Protein AF-A0A356P909-F1 (afdb_monomer_lite)

pLDDT: mean 89.31, std 8.74, range [53.97, 97.5]

Sequence (133 aa):
MFSVSRLGLKQGKSVLFAAPRQDVINDVAPRIQRDFPNYPVQVLTGTSTVKFQNGGMVLATTHQVLRFWRAFDLIFMDEMDAFPYHGSHALEWGLNHALRPGGKLIYLTATPSSEALKAVRRGEMQLIRLPAR

Foldseek 3Di:
DLVVQVVCLVVQFEEEEEEQADVVLVVCVVVCCVSPVPFDEAEEEDPDDDPDDRGGYYYYYLVVLLVAAQRGLEYEYEPCVDPPNHPDPSSVVSSVRNHHVNGDYHYDDPDDDPVNVVCCVVVVDPDDDDDDD

Secondary structure (DSSP, 8-state):
-HHHHHHHHHTT-EEEEEESSHHHHHHHHHHHHHH-TTS-EEEE-TTPPP---SSEEEEEEHHHHTT-SS-EEEEEEE-TTSTTTTT-HHHHHHHHHHEEEEEEEEEE-SS--HHHHHHHHTTSS---PPPP-

Radius of gyration: 14.3 Å; chains: 1; bounding box: 33×32×40 Å

Structure (mmCIF, N/CA/C/O backbone):
data_AF-A0A356P909-F1
#
_entry.id   AF-A0A356P909-F1
#
loop_
_atom_site.group_PDB
_atom_site.id
_atom_site.type_symbol
_atom_site.label_atom_id
_atom_site.label_alt_id
_atom_site.label_comp_id
_atom_site.label_asym_id
_atom_site.label_entity_id
_atom_site.label_seq_id
_atom_site.pdbx_PDB_ins_code
_atom_site.Cartn_x
_atom_site.Cartn_y
_atom_site.Cartn_z
_atom_site.occupancy
_atom_site.B_iso_or_equiv
_atom_site.auth_seq_id
_atom_site.auth_comp_id
_atom_site.auth_asym_id
_atom_site.auth_atom_id
_atom_site.pdbx_PDB_model_num
ATOM 1 N N . MET A 1 1 ? -8.333 4.739 -6.190 1.00 80.62 1 MET A N 1
ATOM 2 C CA . MET A 1 1 ? -8.165 4.317 -4.783 1.00 80.62 1 MET A CA 1
ATOM 3 C C . MET A 1 1 ? -9.326 4.789 -3.903 1.00 80.62 1 MET A C 1
ATOM 5 O O . MET A 1 1 ? -10.148 3.950 -3.567 1.00 80.62 1 MET A O 1
ATOM 9 N N . PHE A 1 2 ? -9.496 6.094 -3.640 1.00 82.62 2 PHE A N 1
ATOM 10 C CA . PHE A 1 2 ? -10.521 6.632 -2.719 1.00 82.62 2 PHE A CA 1
ATOM 11 C C . PHE A 1 2 ? -11.940 6.038 -2.845 1.00 82.62 2 PHE A C 1
ATOM 13 O O . PHE A 1 2 ? -12.485 5.542 -1.860 1.00 82.62 2 PHE A O 1
ATOM 20 N N . SER A 1 3 ? -12.535 6.030 -4.043 1.00 82.75 3 SER A N 1
ATOM 21 C CA . SER A 1 3 ? -13.898 5.504 -4.242 1.00 82.75 3 SER A CA 1
ATOM 22 C C . SER A 1 3 ? -14.015 4.005 -3.942 1.00 82.75 3 SER A C 1
ATOM 24 O O . SER A 1 3 ? -15.000 3.565 -3.355 1.00 82.75 3 SER A O 1
ATOM 26 N N . VAL A 1 4 ? -12.990 3.226 -4.302 1.00 85.56 4 VAL A N 1
ATOM 27 C CA . VAL A 1 4 ? -12.953 1.772 -4.078 1.00 85.56 4 VAL A CA 1
ATOM 28 C C . VAL A 1 4 ? -12.793 1.476 -2.588 1.00 85.56 4 VAL A C 1
ATOM 30 O O . VAL A 1 4 ? -13.535 0.659 -2.047 1.00 85.56 4 VAL A O 1
ATOM 33 N N . SER A 1 5 ? -11.902 2.199 -1.903 1.00 82.25 5 SER A N 1
ATOM 34 C CA . SER A 1 5 ? -11.744 2.095 -0.451 1.00 82.25 5 SER A CA 1
ATOM 35 C C . SER A 1 5 ? -13.044 2.441 0.279 1.00 82.25 5 SER A C 1
ATOM 37 O O . SER A 1 5 ? -13.449 1.715 1.180 1.00 82.25 5 SER A O 1
ATOM 39 N N . ARG A 1 6 ? -13.753 3.504 -0.135 1.00 86.56 6 ARG A N 1
ATOM 40 C CA . ARG A 1 6 ? -15.043 3.906 0.459 1.00 86.56 6 ARG A CA 1
ATOM 41 C C . ARG A 1 6 ? -16.083 2.800 0.328 1.00 86.56 6 ARG A C 1
ATOM 43 O O . ARG A 1 6 ? -16.767 2.494 1.300 1.00 86.56 6 ARG A O 1
ATOM 50 N N . LEU A 1 7 ? -16.211 2.223 -0.865 1.00 85.94 7 LEU A N 1
ATOM 51 C CA . LEU A 1 7 ? -17.155 1.139 -1.120 1.00 85.94 7 LEU A CA 1
ATOM 52 C C . LEU A 1 7 ? -16.824 -0.094 -0.273 1.00 85.94 7 LEU A C 1
ATOM 54 O O . LEU A 1 7 ? -17.719 -0.651 0.355 1.00 85.94 7 LEU A O 1
ATOM 58 N N . GLY A 1 8 ? -15.548 -0.487 -0.220 1.00 85.62 8 GLY A N 1
ATOM 59 C CA . GLY A 1 8 ? -15.099 -1.615 0.593 1.00 85.62 8 GLY A CA 1
ATOM 60 C C . GLY A 1 8 ? -15.387 -1.406 2.079 1.00 85.62 8 GLY A C 1
ATOM 61 O O . GLY A 1 8 ? -16.025 -2.248 2.703 1.00 85.62 8 GLY A O 1
ATOM 62 N N . LEU A 1 9 ? -15.010 -0.249 2.621 1.00 85.94 9 LEU A N 1
ATOM 63 C CA . LEU A 1 9 ? -15.239 0.086 4.026 1.00 85.94 9 LEU A CA 1
ATOM 64 C C . LEU A 1 9 ? -16.733 0.146 4.383 1.00 85.94 9 LEU A C 1
ATOM 66 O O . LEU A 1 9 ? -17.125 -0.340 5.439 1.00 85.94 9 LEU A O 1
ATOM 70 N N . LYS A 1 10 ? -17.597 0.664 3.495 1.00 87.75 10 LYS A N 1
ATOM 71 C CA . LYS A 1 10 ? -19.063 0.597 3.669 1.00 87.75 10 LYS A CA 1
ATOM 72 C C . LYS A 1 10 ? -19.600 -0.838 3.722 1.00 87.75 10 LYS A C 1
ATOM 74 O O . LYS A 1 10 ? -20.626 -1.067 4.345 1.00 87.75 10 LYS A O 1
ATOM 79 N N . GLN A 1 11 ? -18.919 -1.784 3.081 1.00 89.12 11 GLN A N 1
ATOM 80 C CA . GLN A 1 11 ? -19.245 -3.214 3.111 1.00 89.12 11 GLN A CA 1
ATOM 81 C C . GLN A 1 11 ? -18.572 -3.954 4.283 1.00 89.12 11 GLN A C 1
ATOM 83 O O . GLN A 1 11 ? -18.619 -5.179 4.324 1.00 89.12 11 GLN A O 1
ATOM 88 N N . GLY A 1 12 ? -17.909 -3.244 5.205 1.00 87.94 12 GLY A N 1
ATOM 89 C CA . GLY A 1 12 ? -17.184 -3.849 6.326 1.00 87.94 12 GLY A CA 1
ATOM 90 C C . GLY A 1 12 ? -15.872 -4.540 5.936 1.00 87.94 12 GLY A C 1
ATOM 91 O O . GLY A 1 12 ? -15.327 -5.299 6.734 1.00 87.94 12 GLY A O 1
ATOM 92 N N . LYS A 1 13 ? -15.356 -4.298 4.724 1.00 91.44 13 LYS A N 1
ATOM 93 C CA . LYS A 1 13 ? -14.092 -4.881 4.254 1.00 91.44 13 LYS A CA 1
ATOM 94 C C . LYS A 1 13 ? -12.886 -4.201 4.896 1.00 91.44 13 LYS A C 1
ATOM 96 O O . LYS A 1 13 ? -12.877 -2.983 5.078 1.00 91.44 13 LYS A O 1
ATOM 101 N N . SER A 1 14 ? -11.844 -4.983 5.156 1.00 93.38 14 SER A N 1
ATOM 102 C CA . SER A 1 14 ? -10.546 -4.502 5.631 1.00 93.38 14 SER A CA 1
ATOM 103 C C . SER A 1 14 ? -9.680 -4.063 4.452 1.00 93.38 14 SER A C 1
ATOM 105 O O . SER A 1 14 ? -9.467 -4.835 3.510 1.00 93.38 14 SER A O 1
ATOM 107 N N . VAL A 1 15 ? -9.156 -2.836 4.513 1.00 95.44 15 VAL A N 1
ATOM 108 C CA . VAL A 1 15 ? -8.348 -2.231 3.442 1.00 95.44 15 VAL A CA 1
ATOM 109 C C . VAL A 1 15 ? -6.922 -1.976 3.925 1.00 95.44 15 VAL A C 1
ATOM 111 O O . VAL A 1 15 ? -6.723 -1.390 4.984 1.00 95.44 15 VAL A O 1
ATOM 114 N N . LEU A 1 16 ? -5.929 -2.361 3.128 1.00 96.25 16 LEU A N 1
ATOM 115 C CA . LEU A 1 16 ? -4.526 -1.997 3.318 1.00 96.25 16 LEU A CA 1
ATOM 116 C C . LEU A 1 16 ? -4.094 -1.025 2.219 1.00 96.25 16 LEU A C 1
ATOM 118 O O . LEU A 1 16 ? -4.385 -1.240 1.044 1.00 96.25 16 LEU A O 1
ATOM 122 N N . PHE A 1 17 ? -3.359 0.011 2.594 1.00 96.69 17 PHE A N 1
ATOM 123 C CA . PHE A 1 17 ? -2.505 0.773 1.697 1.00 96.69 17 PHE A CA 1
ATOM 124 C C . PHE A 1 17 ? -1.058 0.581 2.149 1.00 96.69 17 PHE A C 1
ATOM 126 O O . PHE A 1 17 ? -0.702 0.887 3.288 1.00 96.69 17 PHE A O 1
ATOM 133 N N . ALA A 1 18 ? -0.252 0.023 1.258 1.00 97.00 18 ALA A N 1
ATOM 134 C CA . ALA A 1 18 ? 1.142 -0.290 1.478 1.00 97.00 18 ALA A CA 1
ATOM 135 C C . ALA A 1 18 ? 2.024 0.540 0.547 1.00 97.00 18 ALA A C 1
ATOM 137 O O . ALA A 1 18 ? 1.692 0.731 -0.621 1.00 97.00 18 ALA A O 1
ATOM 138 N N . ALA A 1 19 ? 3.159 0.990 1.068 1.00 96.56 19 ALA A N 1
ATOM 139 C CA . ALA A 1 19 ? 4.228 1.605 0.290 1.00 96.56 19 ALA A CA 1
ATOM 140 C C . ALA A 1 19 ? 5.588 1.139 0.839 1.00 96.56 19 ALA A C 1
ATOM 142 O O . ALA A 1 19 ? 5.673 0.756 2.009 1.00 96.56 19 ALA A O 1
ATOM 143 N N . PRO A 1 20 ? 6.678 1.127 0.056 1.00 94.94 20 PRO A N 1
ATOM 144 C CA . PRO A 1 20 ? 7.966 0.637 0.542 1.00 94.94 20 PRO A CA 1
ATOM 145 C C . PRO A 1 20 ? 8.563 1.513 1.644 1.00 94.94 20 PRO A C 1
ATOM 147 O O . PRO A 1 20 ? 9.242 1.000 2.538 1.00 94.94 20 PRO A O 1
ATOM 150 N N . ARG A 1 21 ? 8.301 2.822 1.596 1.00 93.38 21 ARG A N 1
ATOM 151 C CA . ARG A 1 21 ? 8.947 3.824 2.442 1.00 93.38 21 ARG A CA 1
ATOM 152 C C . ARG A 1 21 ? 7.968 4.506 3.396 1.00 93.38 21 ARG A C 1
ATOM 154 O O . ARG A 1 21 ? 6.758 4.526 3.182 1.00 93.38 21 ARG A O 1
ATOM 161 N N . GLN A 1 22 ? 8.508 5.019 4.498 1.00 93.88 22 GLN A N 1
ATOM 162 C CA . GLN A 1 22 ? 7.725 5.632 5.573 1.00 93.88 22 GLN A CA 1
ATOM 163 C C . GLN A 1 22 ? 7.237 7.046 5.227 1.00 93.88 22 GLN A C 1
ATOM 165 O O . GLN A 1 22 ? 6.141 7.413 5.638 1.00 93.88 22 GLN A O 1
ATOM 170 N N . ASP A 1 23 ? 8.023 7.822 4.488 1.00 94.12 23 ASP A N 1
ATOM 171 C CA . ASP A 1 23 ? 7.662 9.153 3.987 1.00 94.12 23 ASP A CA 1
ATOM 172 C C . ASP A 1 23 ? 6.365 9.115 3.168 1.00 94.12 23 ASP A C 1
ATOM 174 O O . ASP A 1 23 ? 5.431 9.838 3.498 1.00 94.12 23 ASP A O 1
ATOM 178 N N . VAL A 1 24 ? 6.227 8.172 2.230 1.00 93.69 24 VAL A N 1
ATOM 179 C CA . VAL A 1 24 ? 4.988 7.987 1.444 1.00 93.69 24 VAL A CA 1
ATOM 180 C C . VAL A 1 24 ? 3.774 7.759 2.347 1.00 93.69 24 VAL A C 1
ATOM 182 O O . VAL A 1 24 ? 2.700 8.329 2.150 1.00 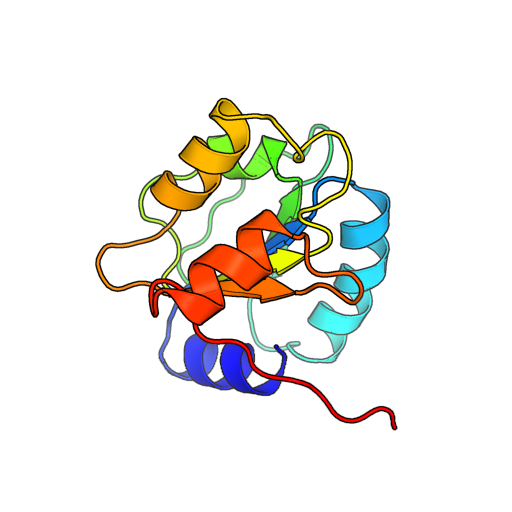93.69 24 VAL A O 1
ATOM 185 N N . ILE A 1 25 ? 3.934 6.924 3.375 1.00 95.44 25 ILE A N 1
ATOM 186 C CA . ILE A 1 25 ? 2.859 6.627 4.323 1.00 95.44 25 ILE A CA 1
ATOM 187 C C . ILE A 1 25 ? 2.498 7.866 5.147 1.00 95.44 25 ILE A C 1
ATOM 189 O O . ILE A 1 25 ? 1.312 8.152 5.326 1.00 95.44 25 ILE A O 1
ATOM 193 N N . ASN A 1 26 ? 3.498 8.616 5.610 1.00 93.56 26 ASN A N 1
ATOM 194 C CA . ASN A 1 26 ? 3.302 9.854 6.358 1.00 93.56 26 ASN A CA 1
ATOM 195 C C . ASN A 1 26 ? 2.619 10.938 5.510 1.00 93.56 26 ASN A C 1
ATOM 197 O O . ASN A 1 26 ? 1.779 11.665 6.035 1.00 93.56 26 ASN A O 1
ATOM 201 N N . ASP A 1 27 ? 2.911 11.006 4.213 1.00 94.12 27 ASP A N 1
ATOM 202 C CA . ASP A 1 27 ? 2.311 11.973 3.289 1.00 94.12 27 ASP A CA 1
ATOM 203 C C . ASP A 1 27 ? 0.848 11.635 2.965 1.00 94.12 27 ASP A C 1
ATOM 205 O O . ASP A 1 27 ? -0.014 12.513 2.828 1.00 94.12 27 ASP A O 1
ATOM 209 N N . VAL A 1 28 ? 0.532 10.343 2.854 1.00 93.19 28 VAL A N 1
ATOM 210 C CA . VAL A 1 28 ? -0.818 9.866 2.527 1.00 93.19 28 VAL A CA 1
ATOM 211 C C . VAL A 1 28 ? -1.737 9.864 3.752 1.00 93.19 28 VAL A C 1
ATOM 213 O O . VAL A 1 28 ? -2.936 10.135 3.614 1.00 93.19 28 VAL A O 1
ATOM 216 N N . ALA A 1 29 ? -1.211 9.599 4.952 1.00 94.06 29 ALA A N 1
ATOM 217 C CA . ALA A 1 29 ? -2.016 9.419 6.160 1.00 94.06 29 ALA A CA 1
ATOM 218 C C . ALA A 1 29 ? -2.965 10.594 6.484 1.00 94.06 29 ALA A C 1
ATOM 220 O O . ALA A 1 29 ? -4.158 10.328 6.669 1.00 94.06 29 ALA A O 1
ATOM 221 N N . PRO A 1 30 ? -2.537 11.875 6.470 1.00 94.25 30 PRO A N 1
ATOM 222 C CA . PRO A 1 30 ? -3.429 13.005 6.746 1.00 94.25 30 PRO A CA 1
ATOM 223 C C . PRO A 1 30 ? -4.585 13.101 5.746 1.00 94.25 30 PRO A C 1
ATOM 225 O O . PRO A 1 30 ? -5.719 13.414 6.110 1.00 94.25 30 PRO A O 1
ATOM 228 N N . ARG A 1 31 ? -4.321 12.791 4.470 1.00 94.88 31 ARG A N 1
ATOM 229 C CA . ARG A 1 31 ? -5.335 12.816 3.405 1.00 94.88 31 ARG A CA 1
ATOM 230 C C . ARG A 1 31 ? -6.360 11.710 3.609 1.00 94.88 31 ARG A C 1
ATOM 232 O O . ARG A 1 31 ? -7.554 11.955 3.477 1.00 94.88 31 ARG A O 1
ATOM 239 N N . ILE A 1 32 ? -5.904 10.512 3.970 1.00 93.38 32 ILE A N 1
ATOM 240 C CA . ILE A 1 32 ? -6.784 9.387 4.284 1.00 93.38 32 ILE A CA 1
ATOM 241 C C . ILE A 1 32 ? -7.647 9.689 5.506 1.00 93.38 32 ILE A C 1
ATOM 243 O O . ILE A 1 32 ? -8.855 9.499 5.447 1.00 93.38 32 ILE A O 1
ATOM 247 N N . GLN A 1 33 ? -7.075 10.208 6.589 1.00 92.69 33 GLN A N 1
ATOM 248 C CA . GLN A 1 33 ? -7.849 10.544 7.785 1.00 92.69 33 GLN A CA 1
ATOM 249 C C . GLN A 1 33 ? -8.919 11.602 7.493 1.00 92.69 33 GLN A C 1
ATOM 251 O O . GLN A 1 33 ? -10.071 11.440 7.892 1.00 92.69 33 GLN A O 1
ATOM 256 N N . ARG A 1 34 ? -8.568 12.640 6.724 1.00 94.06 34 ARG A N 1
ATOM 257 C CA . ARG A 1 34 ? -9.519 13.664 6.275 1.00 94.06 34 ARG A CA 1
ATOM 258 C C . ARG A 1 34 ? -10.630 13.081 5.403 1.00 94.06 34 ARG A C 1
ATOM 260 O O . ARG A 1 34 ? -11.789 13.453 5.557 1.00 94.06 34 ARG A O 1
ATOM 267 N N . ASP A 1 35 ? -10.290 12.187 4.478 1.00 92.06 35 ASP A N 1
ATOM 268 C CA . ASP A 1 35 ? -11.243 11.673 3.495 1.00 92.06 35 ASP A CA 1
ATOM 269 C C . ASP A 1 35 ? -12.055 10.478 4.030 1.00 92.06 35 ASP A C 1
ATOM 271 O O . ASP A 1 35 ? -13.070 10.128 3.424 1.00 92.06 35 ASP A O 1
ATOM 275 N N . PHE A 1 36 ? -11.647 9.849 5.138 1.00 90.81 36 PHE A N 1
ATOM 276 C CA . PHE A 1 36 ? -12.291 8.695 5.788 1.00 90.81 36 PHE A CA 1
ATOM 277 C C . PHE A 1 36 ? -12.474 8.885 7.313 1.00 90.81 36 PHE A C 1
ATOM 279 O O . PHE A 1 36 ? -12.144 7.978 8.075 1.00 90.81 36 PHE A O 1
ATOM 286 N N . PRO A 1 37 ? -13.054 10.003 7.789 1.00 90.75 37 PRO A N 1
ATOM 287 C CA . PRO A 1 37 ? -13.055 10.354 9.216 1.00 90.75 37 PRO A CA 1
ATOM 288 C C . PRO A 1 37 ? -13.871 9.393 10.096 1.00 90.75 37 PRO A C 1
ATOM 290 O O . PRO A 1 37 ? -13.642 9.301 11.296 1.00 90.75 37 PRO A O 1
ATOM 293 N N . ASN A 1 38 ? -14.811 8.655 9.498 1.00 90.44 38 ASN A N 1
ATOM 294 C CA . ASN A 1 38 ? -15.716 7.744 10.206 1.00 90.44 38 ASN A CA 1
ATOM 295 C C . ASN A 1 38 ? -15.203 6.297 10.271 1.00 90.44 38 ASN A C 1
ATOM 297 O O . ASN A 1 38 ? -15.928 5.418 10.733 1.00 90.44 38 ASN A O 1
ATOM 301 N N . TYR A 1 39 ? -14.004 6.022 9.756 1.00 88.62 39 TYR A N 1
ATOM 302 C CA . TYR A 1 39 ? -13.427 4.681 9.744 1.00 88.62 39 TYR A CA 1
ATOM 303 C C . TYR A 1 39 ? -12.144 4.658 10.573 1.00 88.62 39 TYR A C 1
ATOM 305 O O . TYR A 1 39 ? -11.356 5.599 10.484 1.00 88.62 39 TYR A O 1
ATOM 313 N N . PRO A 1 40 ? -11.890 3.594 11.352 1.00 88.06 40 PRO A N 1
ATOM 314 C CA . PRO A 1 40 ? -10.628 3.466 12.061 1.00 88.06 40 PRO A CA 1
ATOM 315 C C . PRO A 1 40 ? -9.480 3.353 11.049 1.00 88.06 40 PRO A C 1
ATOM 317 O O . PRO A 1 40 ? -9.514 2.519 10.138 1.00 88.06 40 PRO A O 1
ATOM 320 N N . VAL A 1 41 ? -8.474 4.217 11.209 1.00 91.19 41 VAL A N 1
ATOM 321 C CA . VAL A 1 41 ? -7.255 4.242 10.395 1.00 91.19 41 VAL A CA 1
ATOM 322 C C . VAL A 1 41 ? -6.057 3.989 11.301 1.00 91.19 41 VAL A C 1
ATOM 324 O O . VAL A 1 41 ? -5.811 4.745 12.239 1.00 91.19 41 VAL A O 1
ATOM 327 N N . GLN A 1 42 ? -5.291 2.944 11.004 1.00 92.06 42 GLN A N 1
ATOM 328 C CA . GLN A 1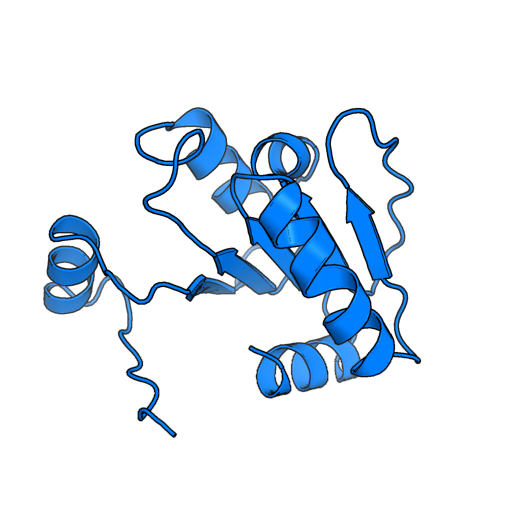 42 ? -4.045 2.628 11.693 1.00 92.06 42 GLN A CA 1
ATOM 329 C C . GLN A 1 42 ? -2.846 2.901 10.785 1.00 92.06 42 GLN A C 1
ATOM 331 O O . GLN A 1 42 ? -2.844 2.494 9.629 1.00 92.06 42 GLN A O 1
ATOM 336 N N . VAL A 1 43 ? -1.809 3.542 11.327 1.00 93.31 43 VAL A N 1
ATOM 337 C CA . VAL A 1 43 ? -0.544 3.810 10.628 1.00 93.31 43 VAL A CA 1
ATOM 338 C C . VAL A 1 43 ? 0.568 2.963 11.247 1.00 93.31 43 VAL A C 1
ATOM 340 O O . VAL A 1 43 ? 0.780 3.015 12.458 1.00 93.31 43 VAL A O 1
ATOM 343 N N . LEU A 1 44 ? 1.261 2.170 10.427 1.00 93.44 44 LEU A N 1
ATOM 344 C CA . LEU A 1 44 ? 2.325 1.249 10.827 1.00 93.44 44 LEU A CA 1
ATOM 345 C C . LEU A 1 44 ? 3.597 1.541 10.030 1.00 93.44 44 LEU A C 1
ATOM 347 O O . LEU A 1 44 ? 3.756 1.107 8.889 1.00 93.44 44 LEU A O 1
ATOM 351 N N . THR A 1 45 ? 4.535 2.253 10.646 1.00 91.69 45 THR A N 1
ATOM 352 C CA . THR A 1 45 ? 5.817 2.617 10.026 1.00 91.69 45 THR A CA 1
ATOM 353 C C . THR A 1 45 ? 6.956 2.453 11.031 1.00 91.69 45 THR A C 1
ATOM 355 O O . THR A 1 45 ? 6.757 2.667 12.223 1.00 91.69 45 THR A O 1
ATOM 358 N N . GLY A 1 46 ? 8.164 2.086 10.594 1.00 84.38 46 GLY A N 1
ATOM 359 C CA . GLY A 1 46 ? 9.311 1.958 11.505 1.00 84.38 46 GLY A CA 1
ATOM 360 C C . GLY A 1 46 ? 9.070 0.943 12.633 1.00 84.38 46 GLY A C 1
ATOM 361 O O . GLY A 1 46 ? 8.799 -0.224 12.363 1.00 84.38 46 GLY A O 1
ATOM 362 N N . THR A 1 47 ? 9.155 1.376 13.893 1.00 75.50 47 THR A N 1
ATOM 363 C CA . THR A 1 47 ? 8.980 0.536 15.096 1.00 75.50 47 THR A CA 1
ATOM 364 C C . THR A 1 47 ? 7.550 0.522 15.652 1.00 75.50 47 THR A C 1
ATOM 366 O O . THR A 1 47 ? 7.337 0.027 16.759 1.00 75.50 47 THR A O 1
ATOM 369 N N . SER A 1 48 ? 6.550 1.017 14.905 1.00 77.75 48 SER A N 1
ATOM 370 C CA . SER A 1 48 ? 5.149 1.020 15.349 1.00 77.75 48 SER A CA 1
ATOM 371 C C . SER A 1 48 ? 4.688 -0.359 15.836 1.00 77.75 48 SER A C 1
ATOM 373 O O . SER A 1 48 ? 4.896 -1.386 15.177 1.00 77.75 48 SER A O 1
ATOM 375 N N . THR A 1 49 ? 4.025 -0.377 16.992 1.00 66.94 49 THR A N 1
ATOM 376 C CA . THR A 1 49 ? 3.373 -1.570 17.531 1.00 66.94 49 THR A CA 1
ATOM 377 C C . THR A 1 49 ? 2.027 -1.783 16.845 1.00 66.94 49 THR A C 1
ATOM 379 O O . THR A 1 49 ? 1.267 -0.843 16.607 1.00 66.94 49 THR A O 1
ATOM 382 N N . VAL A 1 50 ? 1.729 -3.034 16.493 1.00 65.94 50 VAL A N 1
ATOM 383 C CA . VAL A 1 50 ? 0.453 -3.387 15.862 1.00 65.94 50 VAL A CA 1
ATOM 384 C C . VAL A 1 50 ? -0.641 -3.356 16.925 1.00 65.94 50 VAL A C 1
ATOM 386 O O . VAL A 1 50 ? -0.609 -4.137 17.870 1.00 65.94 50 VAL A O 1
ATOM 389 N N . LYS A 1 51 ? -1.639 -2.489 16.756 1.00 65.50 51 LYS A N 1
ATOM 390 C CA . LYS A 1 51 ? -2.919 -2.581 17.477 1.00 65.50 51 LYS A CA 1
ATOM 391 C C . LYS A 1 51 ? -3.986 -3.013 16.481 1.00 65.50 51 LYS A C 1
ATOM 393 O O . LYS A 1 51 ? -4.743 -2.168 16.012 1.00 65.50 51 LYS A O 1
ATOM 398 N N . PHE A 1 52 ? -3.963 -4.272 16.052 1.00 58.41 52 PHE A N 1
ATOM 399 C CA . PHE A 1 52 ? -4.870 -4.706 14.993 1.00 58.41 52 PHE A CA 1
ATOM 400 C C . PHE A 1 52 ? -6.315 -4.621 15.489 1.00 58.41 52 PHE A C 1
ATOM 402 O O . PHE A 1 52 ? -6.665 -5.222 16.503 1.00 58.41 52 PHE A O 1
ATOM 409 N N . GLN A 1 53 ? -7.138 -3.857 14.777 1.00 57.69 53 GLN A N 1
ATOM 410 C CA . GLN A 1 53 ? -8.580 -3.806 14.975 1.00 57.69 53 GLN A CA 1
ATOM 411 C C . GLN A 1 53 ? -9.245 -4.373 13.721 1.00 57.69 53 GLN A C 1
ATOM 413 O O . GLN A 1 53 ? -8.843 -4.061 12.600 1.00 57.69 53 GLN A O 1
ATOM 418 N N . ASN A 1 54 ? -10.234 -5.246 13.912 1.00 57.84 54 ASN A N 1
ATOM 419 C CA . ASN A 1 54 ? -11.017 -5.792 12.809 1.00 57.84 54 ASN A CA 1
ATOM 420 C C . ASN A 1 54 ? -11.887 -4.691 12.190 1.00 57.84 54 ASN A C 1
ATOM 422 O O . ASN A 1 54 ? -12.606 -4.003 12.910 1.00 57.84 54 ASN A O 1
ATOM 426 N N . GLY A 1 55 ? -11.869 -4.594 10.858 1.00 64.31 55 GLY A N 1
ATOM 427 C CA . GLY A 1 55 ? -12.598 -3.572 10.108 1.00 64.31 55 GLY A CA 1
ATOM 428 C C . GLY A 1 55 ? -11.889 -2.217 10.153 1.00 64.31 55 GLY A C 1
ATOM 429 O O . GLY A 1 55 ? -11.511 -1.733 11.214 1.00 64.31 55 GLY A O 1
ATOM 430 N N . GLY A 1 56 ? -11.691 -1.603 8.985 1.00 84.94 56 GLY A N 1
ATOM 431 C CA . GLY A 1 56 ? -10.992 -0.322 8.872 1.00 84.94 56 GLY A CA 1
ATOM 432 C C . GLY A 1 56 ? -9.908 -0.304 7.808 1.00 84.94 56 GLY A C 1
ATOM 433 O O . GLY A 1 56 ? -9.858 -1.155 6.914 1.00 84.94 56 GLY A O 1
ATOM 434 N N . MET A 1 57 ? -9.048 0.705 7.911 1.00 92.50 57 MET A N 1
ATOM 435 C CA . MET A 1 57 ? -7.933 0.919 7.002 1.00 92.50 57 MET A CA 1
ATOM 436 C C . MET A 1 57 ? -6.600 0.839 7.742 1.00 92.50 57 MET A C 1
ATOM 438 O O . MET A 1 57 ? -6.418 1.452 8.793 1.00 92.50 57 MET A O 1
ATOM 442 N N . VAL A 1 58 ? -5.646 0.122 7.160 1.00 94.69 58 VAL A N 1
ATOM 443 C CA . VAL A 1 58 ? -4.252 0.105 7.602 1.00 94.69 58 VAL A CA 1
ATOM 444 C C . VAL A 1 58 ? -3.398 0.793 6.543 1.00 94.69 58 VAL A C 1
ATOM 446 O O . VAL A 1 58 ? -3.521 0.508 5.356 1.00 94.69 58 VAL A O 1
ATOM 449 N N . LEU A 1 59 ? -2.534 1.698 6.981 1.00 95.44 59 LEU A N 1
ATOM 450 C CA . LEU A 1 59 ? -1.478 2.331 6.205 1.00 95.44 59 LEU A CA 1
ATOM 451 C C . LEU A 1 59 ? -0.154 1.768 6.719 1.00 95.44 59 LEU A C 1
ATOM 453 O O . LEU A 1 59 ? 0.152 1.954 7.895 1.00 95.44 59 LEU A O 1
ATOM 457 N N . ALA A 1 60 ? 0.608 1.048 5.900 1.00 95.75 60 ALA A N 1
ATOM 458 C CA . ALA A 1 60 ? 1.797 0.346 6.378 1.00 95.75 60 ALA A CA 1
ATOM 459 C C . ALA A 1 60 ? 2.982 0.421 5.414 1.00 95.75 60 ALA A C 1
ATOM 461 O O . ALA A 1 60 ? 2.803 0.397 4.199 1.00 95.75 60 ALA A O 1
ATOM 462 N N . THR A 1 61 ? 4.209 0.419 5.943 1.00 96.12 61 THR A N 1
ATOM 463 C CA . THR A 1 61 ? 5.357 0.093 5.087 1.00 96.12 61 THR A CA 1
ATOM 464 C C . THR A 1 61 ? 5.315 -1.380 4.675 1.00 96.12 61 THR A C 1
ATOM 466 O O . THR A 1 61 ? 4.798 -2.217 5.416 1.00 96.12 61 THR A O 1
ATOM 469 N N . THR A 1 62 ? 5.893 -1.749 3.532 1.00 96.00 62 THR A N 1
ATOM 470 C CA . THR A 1 62 ? 5.906 -3.153 3.060 1.00 96.00 62 THR A CA 1
ATOM 471 C C . THR A 1 62 ? 6.492 -4.129 4.083 1.00 96.00 62 THR A C 1
ATOM 473 O O . THR A 1 62 ? 5.984 -5.233 4.245 1.00 96.00 62 THR A O 1
ATOM 476 N N . HIS A 1 63 ? 7.491 -3.704 4.857 1.00 95.06 63 HIS A N 1
ATOM 477 C CA . HIS A 1 63 ? 8.035 -4.481 5.976 1.00 95.06 63 HIS A CA 1
ATOM 478 C C . HIS A 1 63 ? 6.998 -4.787 7.062 1.00 95.06 63 HIS A C 1
ATOM 480 O O . HIS A 1 63 ? 6.982 -5.875 7.632 1.00 95.06 63 HIS A O 1
ATOM 486 N N . GLN A 1 64 ? 6.118 -3.832 7.354 1.00 94.69 64 GLN A N 1
ATOM 487 C CA . GLN A 1 64 ? 5.058 -3.994 8.344 1.00 94.69 64 GLN A CA 1
ATOM 488 C C . GLN A 1 64 ? 3.966 -4.949 7.855 1.00 94.69 64 GLN A C 1
ATOM 490 O O . GLN A 1 64 ? 3.310 -5.593 8.673 1.00 94.69 64 GLN A O 1
ATOM 495 N N . VAL A 1 65 ? 3.820 -5.111 6.534 1.00 95.25 65 VAL A N 1
ATOM 496 C CA . VAL A 1 65 ? 2.853 -6.041 5.937 1.00 95.25 65 VAL A CA 1
ATOM 497 C C . VAL A 1 65 ? 3.153 -7.500 6.298 1.00 95.25 65 VAL A C 1
ATOM 499 O O . VAL A 1 65 ? 2.221 -8.284 6.460 1.00 95.25 65 VAL A O 1
ATOM 502 N N . LEU A 1 66 ? 4.425 -7.849 6.536 1.00 93.94 66 LEU A N 1
ATOM 503 C CA . LEU A 1 66 ? 4.857 -9.203 6.926 1.00 93.94 66 LEU A CA 1
ATOM 504 C C . LEU A 1 66 ? 4.191 -9.728 8.211 1.00 93.94 66 LEU A C 1
ATOM 506 O O . LEU A 1 66 ? 4.244 -10.921 8.496 1.00 93.94 66 LEU A O 1
ATOM 510 N N . ARG A 1 67 ? 3.579 -8.845 9.005 1.00 91.00 67 ARG A N 1
ATOM 511 C CA . ARG A 1 67 ? 2.897 -9.181 10.261 1.00 91.00 67 ARG A CA 1
ATOM 512 C C . ARG A 1 67 ? 1.466 -9.685 10.056 1.00 91.00 67 ARG A C 1
ATOM 514 O O . ARG A 1 67 ? 0.831 -10.097 11.024 1.00 91.00 67 ARG A O 1
ATOM 521 N N . PHE A 1 68 ? 0.939 -9.617 8.834 1.00 92.69 68 PHE A N 1
ATOM 522 C CA . PHE A 1 68 ? -0.451 -9.947 8.540 1.00 92.69 68 PHE A CA 1
ATOM 523 C C . PHE A 1 68 ? -0.592 -11.257 7.781 1.00 92.69 68 PHE A C 1
ATOM 525 O O . PHE A 1 68 ? 0.182 -11.581 6.886 1.00 92.69 68 PHE A O 1
ATOM 532 N N . TRP A 1 69 ? -1.667 -11.969 8.101 1.00 94.56 69 TRP A N 1
ATOM 533 C CA . TRP A 1 69 ? -2.072 -13.185 7.418 1.00 94.56 69 TRP A CA 1
ATOM 534 C C . TRP A 1 69 ? -3.556 -13.110 7.089 1.00 94.56 69 TRP A C 1
ATOM 536 O O . TRP A 1 69 ? -4.380 -13.023 7.999 1.00 94.56 69 TRP A O 1
ATOM 546 N N . ARG A 1 70 ? -3.902 -13.144 5.796 1.00 95.25 70 ARG A N 1
ATOM 547 C CA . ARG A 1 70 ? -5.287 -13.133 5.293 1.00 95.25 70 ARG A CA 1
ATOM 548 C C . ARG A 1 70 ? -6.160 -12.097 6.017 1.00 95.25 70 ARG A C 1
ATOM 550 O O . ARG A 1 70 ? -7.280 -12.377 6.452 1.00 95.25 70 ARG A O 1
ATOM 557 N N . ALA A 1 71 ? -5.628 -10.892 6.172 1.00 93.81 71 ALA A N 1
ATOM 558 C CA . ALA A 1 71 ? -6.231 -9.834 6.974 1.00 93.81 71 ALA A CA 1
ATOM 559 C C . ALA A 1 71 ? -7.059 -8.857 6.130 1.00 93.81 71 ALA A C 1
ATOM 561 O O . ALA A 1 71 ? -8.016 -8.275 6.641 1.00 93.81 71 ALA A O 1
ATOM 562 N N . PHE A 1 72 ? -6.720 -8.700 4.846 1.00 95.69 72 PHE A N 1
ATOM 563 C CA . PHE A 1 72 ? -7.271 -7.644 4.000 1.00 95.69 72 PHE A CA 1
ATOM 564 C C . PHE A 1 72 ? -8.032 -8.195 2.803 1.00 95.69 72 PHE A C 1
ATOM 566 O O . PHE A 1 72 ? -7.559 -9.084 2.098 1.00 95.69 72 PHE A O 1
ATOM 573 N N . ASP A 1 73 ? -9.207 -7.627 2.547 1.00 95.62 73 ASP A N 1
ATOM 574 C CA . ASP A 1 73 ? -10.002 -7.924 1.354 1.00 95.62 73 ASP A CA 1
ATOM 575 C C . ASP A 1 73 ? -9.519 -7.098 0.148 1.00 95.62 73 ASP A C 1
ATOM 577 O O . ASP A 1 73 ? -9.743 -7.465 -1.007 1.00 95.62 73 ASP A O 1
ATOM 581 N N . LEU A 1 74 ? -8.856 -5.970 0.416 1.00 96.12 74 LEU A N 1
ATOM 582 C CA . LEU A 1 74 ? -8.328 -5.057 -0.587 1.00 96.12 74 LEU A CA 1
ATOM 583 C C . LEU A 1 74 ? -6.968 -4.514 -0.146 1.00 96.12 74 LEU A C 1
ATOM 585 O O . LEU A 1 74 ? -6.854 -3.944 0.936 1.00 96.12 74 LEU A O 1
ATOM 589 N N . ILE A 1 75 ? -5.964 -4.649 -1.005 1.00 97.31 75 ILE A N 1
ATOM 590 C CA . ILE A 1 75 ? -4.626 -4.094 -0.804 1.00 97.31 75 ILE A CA 1
ATOM 591 C C . ILE A 1 75 ? -4.320 -3.133 -1.951 1.00 97.31 75 ILE A C 1
ATOM 593 O O . ILE A 1 75 ? -4.436 -3.500 -3.118 1.00 97.31 75 ILE A O 1
ATOM 597 N N . PHE A 1 76 ? -3.907 -1.915 -1.620 1.00 96.69 76 PHE A N 1
ATOM 598 C CA . PHE A 1 76 ? -3.241 -0.995 -2.534 1.00 96.69 76 PHE A CA 1
ATOM 599 C C . PHE A 1 76 ? -1.741 -1.046 -2.270 1.00 96.69 76 PHE A C 1
ATOM 601 O O . PHE A 1 76 ? -1.336 -0.908 -1.120 1.00 96.69 76 PHE A O 1
ATOM 608 N N . MET A 1 77 ? -0.938 -1.231 -3.312 1.00 95.38 77 MET A N 1
ATOM 609 C CA . MET A 1 77 ? 0.520 -1.182 -3.243 1.00 95.38 77 MET A CA 1
ATOM 610 C C . MET A 1 77 ? 1.015 -0.034 -4.115 1.00 95.38 77 MET A C 1
ATOM 612 O O . MET A 1 77 ? 0.894 -0.102 -5.338 1.00 95.38 77 MET A O 1
ATOM 616 N N . ASP A 1 78 ? 1.517 1.018 -3.481 1.00 93.88 78 ASP A N 1
ATOM 617 C CA . ASP A 1 78 ? 2.091 2.186 -4.150 1.00 93.88 78 ASP A CA 1
ATOM 618 C C . ASP A 1 78 ? 3.606 2.034 -4.302 1.00 93.88 78 ASP A C 1
ATOM 620 O O . ASP A 1 78 ? 4.230 1.324 -3.516 1.00 93.88 78 ASP A O 1
ATOM 624 N N . GLU A 1 79 ? 4.188 2.676 -5.313 1.00 87.06 79 GLU A N 1
ATOM 625 C CA . GLU A 1 79 ? 5.637 2.665 -5.586 1.00 87.06 79 GLU A CA 1
ATOM 626 C C . GLU A 1 79 ? 6.263 1.254 -5.611 1.00 87.06 79 GLU A C 1
ATOM 628 O O . GLU A 1 79 ? 7.298 0.987 -4.998 1.00 87.06 79 GLU A O 1
ATOM 633 N N . MET A 1 80 ? 5.635 0.303 -6.312 1.00 84.44 80 MET A N 1
ATOM 634 C CA . MET A 1 80 ? 6.122 -1.088 -6.379 1.00 84.44 80 MET A CA 1
ATOM 635 C C . MET A 1 80 ? 7.540 -1.243 -6.966 1.00 84.44 80 MET A C 1
ATOM 637 O O . MET A 1 80 ? 8.161 -2.293 -6.830 1.00 84.44 80 MET A O 1
ATOM 641 N N . ASP A 1 81 ? 8.047 -0.224 -7.649 1.00 83.75 81 ASP A N 1
ATOM 642 C CA . ASP A 1 81 ? 9.386 -0.139 -8.223 1.00 83.75 81 ASP A CA 1
ATOM 643 C C . ASP A 1 81 ? 10.426 0.465 -7.260 1.00 83.75 81 ASP A C 1
ATOM 645 O O . ASP A 1 81 ? 11.622 0.440 -7.551 1.00 83.75 81 ASP A O 1
ATOM 649 N N . ALA A 1 82 ? 10.021 0.939 -6.076 1.00 86.06 82 ALA A N 1
ATOM 650 C CA . ALA A 1 82 ? 10.940 1.522 -5.107 1.00 86.06 82 ALA A CA 1
ATOM 651 C C . ALA A 1 82 ? 11.576 0.482 -4.162 1.00 86.06 82 ALA A C 1
ATOM 653 O O . ALA A 1 82 ? 10.942 -0.443 -3.641 1.00 86.06 82 ALA A O 1
ATOM 654 N N . PHE A 1 83 ? 12.866 0.681 -3.867 1.00 86.69 83 PHE A N 1
ATOM 655 C CA . PHE A 1 83 ? 13.543 0.022 -2.746 1.00 86.69 83 PHE A CA 1
ATOM 656 C C . PHE A 1 83 ? 12.859 0.411 -1.418 1.00 86.69 83 PHE A C 1
ATOM 658 O O . PHE A 1 83 ? 12.526 1.592 -1.247 1.00 86.69 83 PHE A O 1
ATOM 665 N N . PRO A 1 84 ? 12.679 -0.516 -0.455 1.00 90.81 84 PRO A N 1
ATOM 666 C CA . PRO A 1 84 ? 13.199 -1.895 -0.398 1.00 90.81 84 PRO A CA 1
ATOM 667 C C . PRO A 1 84 ? 12.308 -2.983 -1.013 1.00 90.81 84 PRO A C 1
ATOM 669 O O . PRO A 1 84 ? 12.631 -4.161 -0.895 1.00 90.81 84 PRO A O 1
ATOM 672 N N . TYR A 1 85 ? 11.177 -2.628 -1.623 1.00 92.31 85 TYR A N 1
ATOM 673 C CA . TYR A 1 85 ? 10.230 -3.621 -2.132 1.00 92.31 85 TYR A CA 1
ATOM 674 C C . TYR A 1 85 ? 10.686 -4.251 -3.449 1.00 92.31 85 TYR A C 1
ATOM 676 O O . TYR A 1 85 ? 10.609 -5.468 -3.602 1.00 92.31 85 TYR A O 1
ATOM 684 N N . HIS A 1 86 ? 11.186 -3.439 -4.379 1.00 89.31 86 HIS A N 1
ATOM 685 C CA . HIS A 1 86 ? 11.600 -3.911 -5.696 1.00 89.31 86 HIS A CA 1
ATOM 686 C C . HIS A 1 86 ? 12.657 -5.027 -5.612 1.00 89.31 86 HIS A C 1
ATOM 688 O O . HIS A 1 86 ? 13.731 -4.836 -5.039 1.00 89.31 86 HIS A O 1
ATOM 694 N N . GLY A 1 87 ? 12.342 -6.193 -6.188 1.00 87.62 87 GLY A N 1
ATOM 695 C CA . GLY A 1 87 ? 13.208 -7.378 -6.191 1.00 87.62 87 GLY A CA 1
ATOM 696 C C . GLY A 1 87 ? 13.194 -8.201 -4.895 1.00 87.62 87 GLY A C 1
ATOM 697 O O . GLY A 1 87 ? 13.929 -9.180 -4.789 1.00 87.62 87 GLY A O 1
ATOM 698 N N . SER A 1 88 ? 12.375 -7.837 -3.903 1.00 94.81 88 SER A N 1
ATOM 699 C CA . SER A 1 88 ? 12.293 -8.551 -2.627 1.00 94.81 88 SER A CA 1
ATOM 700 C C . SER A 1 88 ? 11.163 -9.579 -2.619 1.00 94.81 88 SER A C 1
ATOM 702 O O . SER A 1 88 ? 10.016 -9.271 -2.286 1.00 94.81 88 SER A O 1
ATOM 704 N N . HIS A 1 89 ? 11.503 -10.843 -2.886 1.00 94.44 89 HIS A N 1
ATOM 705 C CA . HIS A 1 89 ? 10.544 -11.951 -2.821 1.00 94.44 89 HIS A CA 1
ATOM 706 C C . HIS A 1 89 ? 9.862 -12.086 -1.456 1.00 94.44 89 HIS A C 1
ATOM 708 O O . HIS A 1 89 ? 8.693 -12.449 -1.394 1.00 94.44 89 HIS A O 1
ATOM 714 N N . ALA A 1 90 ? 10.554 -11.770 -0.357 1.00 96.38 90 ALA A N 1
ATOM 715 C CA .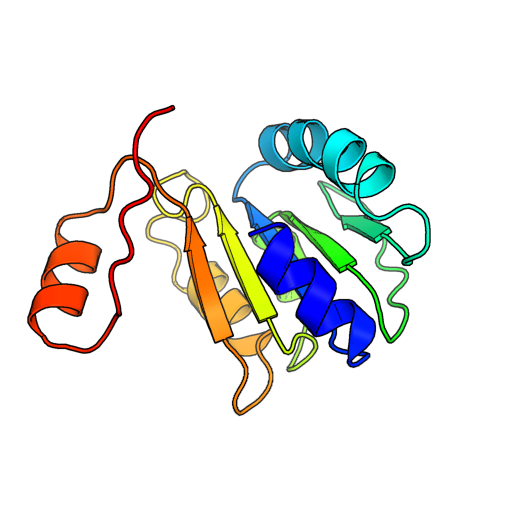 ALA A 1 90 ? 9.964 -11.829 0.980 1.00 96.38 90 ALA A CA 1
ATOM 716 C C . ALA A 1 90 ? 8.835 -10.799 1.155 1.00 96.38 90 ALA A C 1
ATOM 718 O O . ALA A 1 90 ? 7.792 -11.110 1.731 1.00 96.38 90 ALA A O 1
ATOM 719 N N . LEU A 1 91 ? 9.022 -9.581 0.637 1.00 96.12 91 LEU A N 1
ATOM 720 C CA . LEU A 1 91 ? 8.021 -8.518 0.734 1.00 96.12 91 LEU A CA 1
ATOM 721 C C . LEU A 1 91 ? 6.858 -8.748 -0.237 1.00 96.12 91 LEU A C 1
ATOM 723 O O . LEU A 1 91 ? 5.704 -8.558 0.145 1.00 96.12 91 LEU A O 1
ATOM 727 N N . GLU A 1 92 ? 7.140 -9.225 -1.452 1.00 94.62 92 GLU A N 1
ATOM 728 C CA . GLU A 1 92 ? 6.112 -9.676 -2.397 1.00 94.62 92 GLU A CA 1
ATOM 729 C C . GLU A 1 92 ? 5.275 -10.820 -1.809 1.00 94.62 92 GLU A C 1
ATOM 731 O O . GLU A 1 92 ? 4.043 -10.804 -1.872 1.00 94.62 92 GLU A O 1
ATOM 736 N N . TRP A 1 93 ? 5.933 -11.803 -1.192 1.00 95.81 93 TRP A N 1
ATOM 737 C CA . TRP A 1 93 ? 5.280 -12.921 -0.520 1.00 95.81 93 TRP A CA 1
ATOM 738 C C . TRP A 1 93 ? 4.379 -12.431 0.613 1.00 95.81 93 TRP A C 1
ATOM 740 O O . TRP A 1 93 ? 3.201 -12.779 0.651 1.00 95.81 93 TRP A O 1
ATOM 750 N N . GLY A 1 94 ? 4.881 -11.558 1.489 1.00 96.38 94 GLY A N 1
ATOM 751 C CA . GLY A 1 94 ? 4.089 -11.022 2.594 1.00 96.38 94 GLY A CA 1
ATOM 752 C C . GLY A 1 94 ? 2.859 -10.238 2.140 1.00 96.38 94 GLY A C 1
ATOM 753 O O . GLY A 1 94 ? 1.794 -10.378 2.734 1.00 96.38 94 GLY A O 1
ATOM 754 N N . LEU A 1 95 ? 2.966 -9.473 1.051 1.00 95.88 95 LEU A N 1
ATOM 755 C CA . LEU A 1 95 ? 1.834 -8.753 0.468 1.00 95.88 95 LEU A CA 1
ATOM 756 C C . LEU A 1 95 ? 0.738 -9.715 -0.013 1.00 95.88 95 LEU A C 1
ATOM 758 O O . LEU A 1 95 ? -0.438 -9.528 0.301 1.00 95.88 95 LEU A O 1
ATOM 762 N N . ASN A 1 96 ? 1.131 -10.780 -0.717 1.00 95.88 96 ASN A N 1
ATOM 763 C CA . ASN A 1 96 ? 0.209 -11.829 -1.153 1.00 95.88 96 ASN A CA 1
ATOM 764 C C . ASN A 1 96 ? -0.406 -12.585 0.034 1.00 95.88 96 ASN A C 1
ATOM 766 O O . ASN A 1 96 ? -1.588 -12.917 0.012 1.00 95.88 96 ASN A O 1
ATOM 770 N N . HIS A 1 97 ? 0.366 -12.819 1.094 1.00 96.56 97 HIS A N 1
ATOM 771 C CA . HIS A 1 97 ? -0.092 -13.527 2.288 1.00 96.56 97 HIS A CA 1
ATOM 772 C C . HIS A 1 97 ? -1.003 -12.704 3.195 1.00 96.56 97 HIS A C 1
ATOM 774 O O . HIS A 1 97 ? -1.894 -13.259 3.843 1.00 96.56 97 HIS A O 1
ATOM 780 N N . ALA A 1 98 ? -0.835 -11.385 3.212 1.00 96.81 98 ALA A N 1
ATOM 781 C CA . ALA A 1 98 ? -1.740 -10.473 3.893 1.00 96.81 98 ALA A CA 1
ATOM 782 C C . ALA A 1 98 ? -3.124 -10.416 3.215 1.00 96.81 98 ALA A C 1
ATOM 784 O O . ALA A 1 98 ? -4.116 -10.081 3.874 1.00 96.81 98 ALA A O 1
ATOM 785 N N . LEU A 1 99 ? -3.210 -10.772 1.927 1.00 97.50 99 LEU A N 1
ATOM 786 C CA . LEU A 1 99 ? -4.447 -10.783 1.153 1.00 97.50 99 LEU A CA 1
ATOM 787 C C . LEU A 1 99 ? -5.331 -11.983 1.523 1.00 97.50 99 LEU A C 1
ATOM 789 O O . LEU A 1 99 ? -4.886 -13.129 1.605 1.00 97.50 99 LEU A O 1
ATOM 793 N N . ARG A 1 100 ? -6.623 -11.733 1.739 1.00 96.19 100 ARG A N 1
ATOM 794 C CA . ARG A 1 100 ? -7.623 -12.791 1.928 1.00 96.19 100 ARG A CA 1
ATOM 795 C C . ARG A 1 100 ? -7.877 -13.559 0.629 1.00 96.19 100 ARG A C 1
ATOM 797 O O . ARG A 1 100 ? -7.790 -12.972 -0.450 1.00 96.19 100 ARG A O 1
ATOM 804 N N . PRO A 1 101 ? -8.284 -14.841 0.707 1.00 95.50 101 PRO A N 1
ATOM 805 C CA . PRO A 1 101 ? -8.823 -15.550 -0.450 1.00 95.50 101 PRO A CA 1
ATOM 806 C C . PRO A 1 101 ? -9.945 -14.743 -1.119 1.00 95.50 101 PRO A C 1
ATOM 808 O O . PRO A 1 101 ? -10.863 -14.278 -0.448 1.00 95.50 101 PRO A O 1
ATOM 811 N N . GLY A 1 102 ? -9.851 -14.542 -2.436 1.00 93.50 102 GLY A N 1
ATOM 812 C CA . GLY A 1 102 ? -10.800 -13.721 -3.201 1.00 93.50 102 GLY A CA 1
ATOM 813 C C . GLY A 1 102 ? -10.602 -12.201 -3.080 1.00 93.50 102 GLY A C 1
ATOM 814 O O . GLY A 1 102 ? -11.300 -11.445 -3.762 1.00 93.50 102 GLY A O 1
ATOM 815 N N . GLY A 1 103 ? -9.647 -11.749 -2.263 1.00 94.88 103 GLY A N 1
ATOM 816 C CA . GLY A 1 103 ? -9.269 -10.346 -2.147 1.00 94.88 103 GLY A CA 1
ATOM 817 C C . GLY A 1 103 ? -8.645 -9.791 -3.429 1.00 94.88 103 GLY A C 1
ATOM 818 O O . GLY A 1 103 ? -8.324 -10.522 -4.370 1.00 94.88 103 GLY A O 1
ATOM 819 N N . LYS A 1 104 ? -8.486 -8.468 -3.480 1.00 95.25 104 LYS A N 1
ATOM 820 C CA . LYS A 1 104 ? -7.879 -7.770 -4.620 1.00 95.25 104 LYS A CA 1
ATOM 821 C C . LYS A 1 104 ? -6.610 -7.036 -4.209 1.00 95.25 104 LYS A C 1
ATOM 823 O O . LYS A 1 104 ? -6.626 -6.268 -3.253 1.00 95.25 104 LYS A O 1
ATOM 828 N N . LEU A 1 105 ? -5.544 -7.241 -4.975 1.00 95.25 105 LEU A N 1
ATOM 829 C CA . LEU A 1 105 ? -4.314 -6.463 -4.904 1.00 95.25 105 LEU A CA 1
ATOM 830 C C . LEU A 1 105 ? -4.271 -5.499 -6.093 1.00 95.25 105 LEU A C 1
ATOM 832 O O . LEU A 1 105 ? -4.410 -5.917 -7.241 1.00 95.25 105 LEU A O 1
ATOM 836 N N . ILE A 1 106 ? -4.130 -4.209 -5.806 1.00 94.25 106 ILE A N 1
ATOM 837 C CA . ILE A 1 106 ? -4.110 -3.127 -6.787 1.00 94.25 106 ILE A CA 1
ATOM 838 C C . ILE A 1 106 ? -2.770 -2.409 -6.680 1.00 94.25 106 ILE A C 1
ATOM 840 O O . ILE A 1 106 ? -2.486 -1.772 -5.667 1.00 94.25 106 ILE A O 1
ATOM 844 N N . TYR A 1 107 ? -1.979 -2.468 -7.745 1.00 92.56 107 TYR A N 1
ATOM 845 C CA . TYR A 1 107 ? -0.754 -1.686 -7.859 1.00 92.56 107 TYR A CA 1
ATOM 846 C C . TYR A 1 107 ? -1.068 -0.268 -8.345 1.00 92.56 107 TYR A C 1
ATOM 848 O O . TYR A 1 107 ? -1.855 -0.079 -9.277 1.00 92.56 107 TYR A O 1
ATOM 856 N N . LEU A 1 108 ? -0.460 0.723 -7.702 1.00 90.69 108 LEU A N 1
ATOM 857 C CA . LEU A 1 108 ? -0.500 2.129 -8.083 1.00 90.69 108 LEU A CA 1
ATOM 858 C C . LEU A 1 108 ? 0.913 2.519 -8.525 1.00 90.69 108 LEU A C 1
ATOM 860 O O . LEU A 1 108 ? 1.876 2.303 -7.799 1.00 90.69 108 LEU A O 1
ATOM 864 N N . THR A 1 109 ? 1.052 3.013 -9.753 1.00 86.44 109 THR A N 1
ATOM 865 C CA . THR A 1 109 ? 2.346 3.462 -10.274 1.00 86.44 109 THR A CA 1
ATOM 866 C C . THR A 1 109 ? 2.145 4.420 -11.443 1.00 86.44 109 THR A C 1
ATOM 868 O O . THR A 1 109 ? 1.238 4.239 -12.262 1.00 86.44 109 THR A O 1
ATOM 871 N N . ALA A 1 110 ? 2.993 5.444 -11.515 1.00 85.06 110 ALA A N 1
ATOM 872 C CA . ALA A 1 110 ? 3.121 6.306 -12.687 1.00 85.06 110 ALA A CA 1
ATOM 873 C C . ALA A 1 110 ? 4.061 5.701 -13.750 1.00 85.06 110 ALA A C 1
ATOM 875 O O . ALA A 1 110 ? 3.988 6.064 -14.923 1.00 85.06 110 ALA A O 1
ATOM 876 N N . THR A 1 111 ? 4.918 4.761 -13.347 1.00 84.31 111 THR A N 1
ATOM 877 C CA . THR A 1 111 ? 6.040 4.199 -14.109 1.00 84.31 111 THR A CA 1
ATOM 878 C C . THR A 1 111 ? 5.978 2.667 -14.097 1.00 84.31 111 THR A C 1
ATOM 880 O O . THR A 1 111 ? 6.828 2.009 -13.501 1.00 84.31 11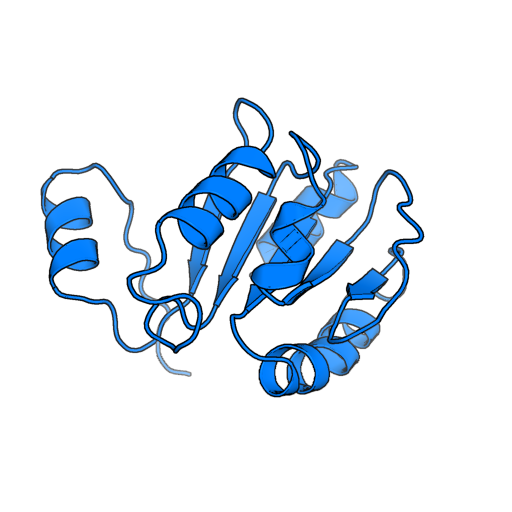1 THR A O 1
ATOM 883 N N . PRO A 1 112 ? 4.96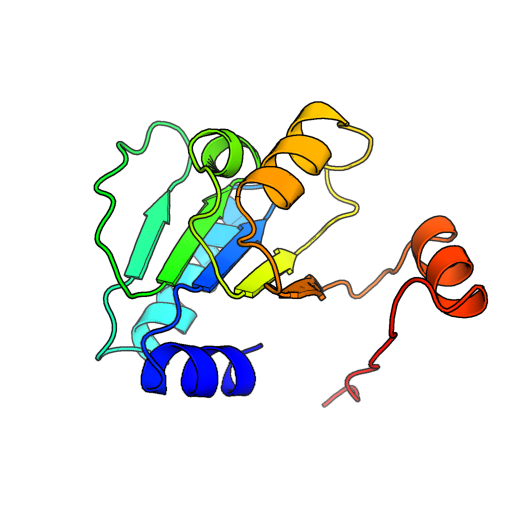4 2.047 -14.734 1.00 84.38 112 PRO A N 1
ATOM 884 C CA . PRO A 1 112 ? 4.826 0.595 -14.715 1.00 84.38 112 PRO A CA 1
ATOM 885 C C . PRO A 1 112 ? 6.046 -0.086 -15.346 1.00 84.38 112 PRO A C 1
ATOM 887 O O . PRO A 1 112 ? 6.459 0.263 -16.455 1.00 84.38 112 PRO A O 1
ATOM 890 N N . SER A 1 113 ? 6.594 -1.092 -14.658 1.00 84.69 113 SER A N 1
ATOM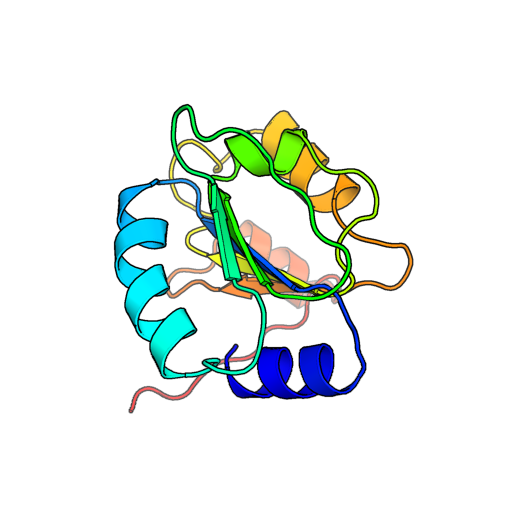 891 C CA . SER A 1 113 ? 7.753 -1.845 -15.139 1.00 84.69 113 SER A CA 1
ATOM 892 C C . SER A 1 113 ? 7.445 -2.637 -16.414 1.00 84.69 113 SER A C 1
ATOM 894 O O . SER A 1 113 ? 6.291 -2.953 -16.734 1.00 84.69 113 SER A O 1
ATOM 896 N N . SER A 1 114 ? 8.496 -3.017 -17.143 1.00 87.12 114 SER A N 1
ATOM 897 C CA . SER A 1 114 ? 8.359 -3.860 -18.337 1.00 87.12 114 SER A CA 1
ATOM 898 C C . SER A 1 114 ? 7.700 -5.202 -18.012 1.00 87.12 114 SER A C 1
ATOM 900 O O . SER A 1 114 ? 6.918 -5.721 -18.808 1.00 87.12 114 SER A O 1
ATOM 902 N N . GLU A 1 115 ? 7.986 -5.749 -16.836 1.00 85.50 115 GLU A N 1
ATOM 903 C CA . GLU A 1 115 ? 7.445 -6.993 -16.297 1.00 85.50 115 GLU A CA 1
ATOM 904 C C . GLU A 1 115 ? 5.945 -6.858 -16.028 1.00 85.50 115 GLU A C 1
ATOM 906 O O . GLU A 1 115 ? 5.169 -7.696 -16.493 1.00 85.50 115 GLU A O 1
ATOM 911 N N . ALA A 1 116 ? 5.522 -5.769 -15.375 1.00 85.38 116 ALA A N 1
ATOM 912 C CA . ALA A 1 116 ? 4.111 -5.479 -15.137 1.00 85.38 116 ALA A CA 1
ATOM 913 C C . ALA A 1 116 ? 3.348 -5.326 -16.462 1.00 85.38 116 ALA A C 1
ATOM 915 O O . ALA A 1 116 ? 2.291 -5.925 -16.658 1.00 85.38 116 ALA A O 1
ATOM 916 N N . LEU A 1 117 ? 3.919 -4.609 -17.435 1.00 90.25 117 LEU A N 1
ATOM 917 C CA . LEU A 1 117 ? 3.319 -4.464 -18.763 1.00 90.25 117 LEU A CA 1
ATOM 918 C C . LEU A 1 117 ? 3.256 -5.793 -19.535 1.00 90.25 117 LEU A C 1
ATOM 920 O O . LEU A 1 117 ? 2.307 -6.017 -20.288 1.00 90.25 117 LEU A O 1
ATOM 924 N N . LYS A 1 118 ? 4.241 -6.685 -19.368 1.00 92.19 118 LYS A N 1
ATOM 925 C CA . LYS A 1 118 ? 4.195 -8.048 -19.925 1.00 92.19 118 LYS A CA 1
ATOM 926 C C . LYS A 1 118 ? 3.064 -8.860 -19.289 1.00 92.19 118 LYS A C 1
ATOM 928 O O . LYS A 1 118 ? 2.314 -9.483 -20.033 1.00 92.19 118 LYS A O 1
ATOM 933 N N . ALA A 1 119 ? 2.909 -8.816 -17.966 1.00 89.75 119 ALA A N 1
ATOM 934 C CA . ALA A 1 119 ? 1.818 -9.493 -17.259 1.00 89.75 119 ALA A CA 1
ATOM 935 C C . ALA A 1 119 ? 0.440 -8.998 -17.733 1.00 89.75 119 ALA A C 1
ATOM 937 O O . ALA A 1 119 ? -0.458 -9.799 -17.988 1.00 89.75 119 ALA A O 1
ATOM 938 N N . VAL A 1 120 ? 0.300 -7.688 -17.971 1.00 92.44 120 VAL A N 1
ATOM 939 C CA . VAL A 1 120 ? -0.912 -7.106 -18.569 1.00 92.44 120 VAL A CA 1
ATOM 940 C C . VAL A 1 120 ? -1.183 -7.673 -19.962 1.00 92.44 120 VAL A C 1
ATOM 942 O O . VAL A 1 120 ? -2.299 -8.099 -20.244 1.00 92.44 120 VAL A O 1
ATOM 945 N N . ARG A 1 121 ? -0.167 -7.735 -20.835 1.00 93.31 121 ARG A N 1
ATOM 946 C CA . ARG A 1 121 ? -0.317 -8.316 -22.183 1.00 93.31 121 ARG A CA 1
ATOM 947 C C . ARG A 1 121 ? -0.687 -9.800 -22.159 1.00 93.31 121 ARG A C 1
ATOM 949 O O . ARG A 1 121 ? -1.360 -10.256 -23.075 1.00 93.31 121 ARG A O 1
ATOM 956 N N . ARG A 1 122 ? -0.261 -10.537 -21.129 1.00 94.88 122 ARG A N 1
ATOM 957 C CA . ARG A 1 122 ? -0.626 -11.946 -20.912 1.00 94.88 122 ARG A CA 1
ATOM 958 C C . ARG A 1 122 ? -2.007 -12.134 -20.269 1.00 94.88 122 ARG A C 1
ATOM 960 O O . ARG A 1 122 ? -2.448 -13.267 -20.135 1.00 94.88 122 ARG A O 1
ATOM 967 N N . GLY A 1 123 ? -2.692 -11.056 -19.876 1.00 91.12 123 GLY A N 1
ATOM 968 C CA . GLY A 1 123 ? -3.991 -11.124 -19.197 1.00 91.12 123 GLY A CA 1
ATOM 969 C C . GLY A 1 123 ? -3.910 -11.498 -17.712 1.00 91.12 123 GLY A C 1
ATOM 970 O O . GLY A 1 123 ? -4.938 -11.724 -17.083 1.00 91.12 123 GLY A O 1
ATOM 971 N N . GLU A 1 124 ? -2.709 -11.533 -17.133 1.00 89.38 124 GLU A N 1
ATOM 972 C CA . GLU A 1 124 ? -2.482 -11.839 -15.711 1.00 89.38 124 GLU A CA 1
ATOM 973 C C . GLU A 1 124 ? -2.804 -10.638 -14.808 1.00 89.38 124 GLU A C 1
ATOM 975 O O . GLU A 1 124 ? -3.068 -10.794 -13.618 1.00 89.38 124 GLU A O 1
ATOM 980 N N . MET A 1 125 ? -2.790 -9.427 -15.374 1.00 88.94 125 MET A N 1
ATOM 981 C CA . MET A 1 125 ? -3.085 -8.183 -14.672 1.00 88.94 125 MET A CA 1
ATOM 982 C C . MET A 1 125 ? -3.938 -7.262 -15.543 1.00 88.94 125 MET A C 1
ATOM 984 O O . MET A 1 125 ? -3.723 -7.133 -16.745 1.00 88.94 125 MET A O 1
ATOM 988 N N . GLN A 1 126 ? -4.888 -6.566 -14.926 1.00 91.44 126 GLN A N 1
ATOM 989 C CA . GLN A 1 126 ? -5.652 -5.526 -15.602 1.00 91.44 126 GLN A CA 1
ATOM 990 C C . GLN A 1 126 ? -4.960 -4.171 -15.431 1.00 91.44 126 GLN A C 1
ATOM 992 O O . GLN A 1 126 ? -4.712 -3.737 -14.307 1.00 91.44 126 GLN A O 1
ATOM 997 N N . LEU A 1 127 ? -4.698 -3.474 -16.539 1.00 90.25 127 LEU A N 1
ATOM 998 C CA . LEU A 1 127 ? -4.190 -2.103 -16.516 1.00 90.25 127 LEU A CA 1
ATOM 999 C C . LEU A 1 127 ? -5.342 -1.105 -16.627 1.00 90.25 127 LEU A C 1
ATOM 1001 O O . LEU A 1 127 ? -6.095 -1.124 -17.599 1.00 90.25 127 LEU A O 1
ATOM 1005 N N . ILE A 1 128 ? -5.436 -0.194 -15.662 1.00 89.31 128 ILE A N 1
ATOM 1006 C CA . ILE A 1 128 ? -6.354 0.947 -15.705 1.00 89.31 128 ILE A CA 1
ATOM 1007 C C . ILE A 1 128 ? -5.508 2.217 -15.752 1.00 89.31 128 ILE A C 1
ATOM 1009 O O . ILE A 1 128 ? -4.735 2.481 -14.835 1.00 89.31 128 ILE A O 1
ATOM 1013 N N . ARG A 1 129 ? -5.654 3.009 -16.819 1.00 85.69 129 ARG A N 1
ATOM 1014 C CA . ARG A 1 129 ? -4.997 4.317 -16.936 1.00 85.69 129 ARG A CA 1
ATOM 1015 C C . ARG A 1 129 ? -5.898 5.389 -16.342 1.00 85.69 129 ARG A C 1
ATOM 1017 O O . ARG A 1 129 ? -7.061 5.497 -16.724 1.00 85.69 129 ARG A O 1
ATOM 1024 N N . LEU A 1 130 ? -5.360 6.177 -15.418 1.00 80.56 130 LEU A N 1
ATOM 1025 C CA . LEU A 1 130 ? -6.040 7.365 -14.913 1.00 80.56 130 LEU A CA 1
ATOM 1026 C C . LEU A 1 130 ? -5.692 8.547 -15.832 1.00 80.56 130 LEU A C 1
ATOM 1028 O O . LEU A 1 130 ? -4.508 8.742 -16.110 1.00 80.56 130 LEU A O 1
ATOM 1032 N N . PRO A 1 131 ? -6.676 9.313 -16.333 1.00 76.12 131 PRO A N 1
ATOM 1033 C CA . PRO A 1 131 ? -6.388 10.512 -17.112 1.00 76.12 131 PRO A CA 1
ATOM 1034 C C . PRO A 1 131 ? -5.646 11.531 -16.239 1.00 76.12 131 PRO A C 1
ATOM 1036 O O . PRO A 1 131 ? -5.996 11.714 -15.068 1.00 76.12 131 PRO A O 1
ATOM 1039 N N . ALA A 1 132 ? -4.629 12.184 -16.808 1.00 70.69 132 ALA A N 1
ATOM 1040 C CA . ALA A 1 132 ? -4.027 13.361 -16.192 1.00 70.69 132 ALA A CA 1
ATOM 1041 C C . ALA A 1 132 ? -5.123 14.426 -16.029 1.00 70.69 132 ALA A C 1
ATOM 1043 O O . ALA A 1 132 ? -5.928 14.623 -16.942 1.00 70.69 132 ALA A O 1
ATOM 1044 N N . ARG A 1 133 ? -5.205 15.021 -14.838 1.00 53.97 133 ARG A N 1
ATOM 1045 C CA . ARG A 1 133 ? -6.131 16.119 -14.555 1.00 53.97 133 ARG A CA 1
ATOM 1046 C C . ARG A 1 133 ? -5.532 17.443 -14.980 1.00 53.97 133 ARG A C 1
ATOM 1048 O O . ARG A 1 133 ? -4.304 17.586 -14.799 1.00 53.97 133 ARG A O 1
#